Protein AF-A0AAW1LEZ3-F1 (afdb_monomer_lite)

pLDDT: mean 71.26, std 14.19, range [34.12, 90.44]

Radius of gyration: 23.8 Å; chains: 1; bounding box: 60×43×69 Å

Foldseek 3Di:
DDDDDDDDDDDDDDDPPPVVCVVVVVVVVVVVVVQCPDVVSVVVVVVVCVVCVVVLVVLLVVLLVVLLVVLLVCVVVPDDCLVVCVVVVHDVVLSVQLPPPVRNSVSSSVVVSVVCVVVSVVVSVVVSVVVVVVVVVVVVVVVD

Structure (mmCIF, N/CA/C/O backbone):
data_AF-A0AAW1LEZ3-F1
#
_entry.id   AF-A0AAW1LEZ3-F1
#
loop_
_atom_site.group_PDB
_atom_site.id
_atom_site.type_symbol
_atom_site.label_atom_id
_atom_site.label_alt_id
_atom_site.label_comp_id
_atom_site.label_asym_id
_atom_site.label_entity_id
_atom_site.label_seq_id
_atom_site.pdbx_PDB_ins_code
_atom_site.Cartn_x
_atom_site.Cartn_y
_atom_site.Cartn_z
_atom_site.occupancy
_atom_site.B_iso_or_equiv
_atom_site.auth_seq_id
_atom_site.auth_comp_id
_atom_site.auth_asym_id
_atom_site.auth_atom_id
_atom_site.pdbx_PDB_model_num
ATOM 1 N N . MET A 1 1 ? -32.261 -10.578 -46.066 1.00 34.62 1 MET A N 1
ATOM 2 C CA . MET A 1 1 ? -33.396 -10.425 -45.133 1.00 34.62 1 MET A CA 1
ATOM 3 C C . MET A 1 1 ? -32.854 -10.283 -43.720 1.00 34.62 1 MET A C 1
ATOM 5 O O . MET A 1 1 ? -32.012 -11.074 -43.320 1.00 34.62 1 MET A O 1
ATOM 9 N N . VAL A 1 2 ? -33.283 -9.219 -43.042 1.00 44.25 2 VAL A N 1
ATOM 10 C CA . VAL A 1 2 ? -33.123 -8.931 -41.603 1.00 44.25 2 VAL A CA 1
ATOM 11 C C . VAL A 1 2 ? -33.925 -9.948 -40.789 1.00 44.25 2 VAL A C 1
ATOM 13 O O . VAL A 1 2 ? -34.926 -10.396 -41.318 1.00 44.25 2 VAL A O 1
ATOM 16 N N . PHE A 1 3 ? -33.519 -10.277 -39.556 1.00 36.53 3 PHE A N 1
ATOM 17 C CA . PHE A 1 3 ? -34.371 -10.547 -38.369 1.00 36.53 3 PHE A CA 1
ATOM 18 C C . PHE A 1 3 ? -33.448 -11.064 -37.237 1.00 36.53 3 PHE A C 1
ATOM 20 O O . PHE A 1 3 ? -32.603 -11.905 -37.509 1.00 36.53 3 PHE A O 1
ATOM 27 N N . GLN A 1 4 ? -33.493 -10.728 -35.945 1.00 34.12 4 GLN A N 1
ATOM 28 C CA . GLN A 1 4 ? -34.012 -9.661 -35.075 1.00 34.12 4 GLN A CA 1
ATOM 29 C C . GLN A 1 4 ? -33.517 -10.058 -33.653 1.00 34.12 4 GLN A C 1
ATOM 31 O O . GLN A 1 4 ? -33.319 -11.243 -33.386 1.00 34.12 4 GLN A O 1
ATOM 36 N N . ARG A 1 5 ? -33.253 -9.114 -32.737 1.00 48.62 5 ARG A N 1
ATOM 37 C CA . ARG A 1 5 ? -32.758 -9.397 -31.366 1.00 48.62 5 ARG A CA 1
ATOM 38 C C . ARG A 1 5 ? -33.838 -9.980 -30.423 1.00 48.62 5 ARG A C 1
ATOM 40 O O . ARG A 1 5 ? -34.931 -9.433 -30.379 1.00 48.62 5 ARG A O 1
ATOM 47 N N . SER A 1 6 ? -33.401 -10.923 -29.562 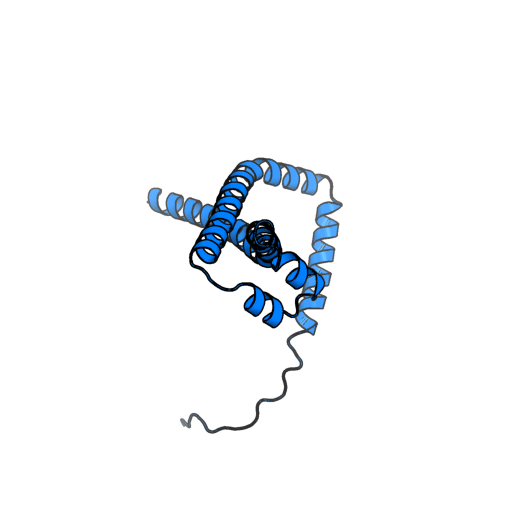1.00 54.28 6 SER A N 1
ATOM 48 C CA . SER A 1 6 ? -33.930 -11.407 -28.247 1.00 54.28 6 SER A CA 1
ATOM 49 C C . SER A 1 6 ? -35.296 -12.127 -28.221 1.00 54.28 6 SER A C 1
ATOM 51 O O . SER A 1 6 ? -36.196 -11.675 -28.923 1.00 54.28 6 SER A O 1
ATOM 53 N N . PRO A 1 7 ? -35.475 -13.233 -27.445 1.00 49.16 7 PRO A N 1
ATOM 54 C CA . PRO A 1 7 ? -35.519 -13.216 -25.961 1.00 49.16 7 PRO A CA 1
ATOM 55 C C . PRO A 1 7 ? -34.814 -14.413 -25.237 1.00 49.16 7 PRO A C 1
ATOM 57 O O . PRO A 1 7 ? -34.500 -15.415 -25.863 1.00 49.16 7 PRO A O 1
ATOM 60 N N . TYR A 1 8 ? -34.536 -14.271 -23.924 1.00 39.75 8 TYR A N 1
ATOM 61 C CA . TYR A 1 8 ? -33.977 -15.230 -22.916 1.00 39.75 8 TYR A CA 1
ATOM 62 C C . TYR A 1 8 ? -34.569 -16.670 -22.977 1.00 39.75 8 TYR A C 1
ATOM 64 O O . TYR A 1 8 ? -35.584 -16.806 -23.653 1.00 39.75 8 TYR A O 1
ATOM 72 N N . PRO A 1 9 ? -34.125 -17.732 -22.241 1.00 45.97 9 PRO A N 1
ATOM 73 C CA . PRO A 1 9 ? -33.101 -17.894 -21.187 1.00 45.97 9 PRO A CA 1
ATOM 74 C C . PRO A 1 9 ? -32.154 -19.116 -21.397 1.00 45.97 9 PRO A C 1
ATOM 76 O O . PRO A 1 9 ? -32.522 -20.112 -22.009 1.00 45.97 9 PRO A O 1
ATOM 79 N N . GLY A 1 10 ? -30.940 -19.095 -20.831 1.00 41.00 10 GLY A N 1
ATOM 80 C CA . GLY A 1 10 ? -30.069 -20.286 -20.803 1.00 41.00 10 GLY A CA 1
ATOM 81 C C . GLY A 1 10 ? -28.608 -19.987 -21.109 1.00 41.00 10 GLY A C 1
ATOM 82 O O . GLY A 1 10 ? -28.120 -20.281 -22.195 1.00 41.00 10 GLY A O 1
ATOM 83 N N . PHE A 1 11 ? -27.899 -19.410 -20.137 1.00 48.12 11 PHE A N 1
ATOM 84 C CA . PHE A 1 11 ? -26.442 -19.340 -20.191 1.00 48.12 11 PHE A CA 1
ATOM 85 C C . PHE A 1 11 ? -25.866 -20.767 -20.125 1.00 48.12 11 PHE A C 1
ATOM 87 O O . PHE A 1 11 ? -26.099 -21.454 -19.127 1.00 48.12 11 PHE A O 1
ATOM 94 N N . PRO A 1 12 ? -25.102 -21.232 -21.129 1.00 46.62 12 PRO A N 1
ATOM 95 C CA . PRO A 1 12 ? -24.259 -22.404 -20.951 1.00 46.62 12 PRO A CA 1
ATOM 96 C C . PRO A 1 12 ? -23.203 -22.100 -19.878 1.00 46.62 12 PRO A C 1
ATOM 98 O O . PRO A 1 12 ? -22.538 -21.063 -19.909 1.00 46.62 12 PRO A O 1
ATOM 101 N N . GLN A 1 13 ? -23.102 -23.004 -18.903 1.00 43.81 13 GLN A N 1
ATOM 102 C CA . GLN A 1 13 ? -22.247 -22.901 -17.721 1.00 43.81 13 GLN A CA 1
ATOM 103 C C . GLN A 1 13 ? -20.780 -22.639 -18.098 1.00 43.81 13 GLN A C 1
ATOM 105 O O . GLN A 1 13 ? -20.211 -23.267 -18.994 1.00 43.81 13 GLN A O 1
ATOM 110 N N . ILE A 1 14 ? -20.163 -21.695 -17.393 1.00 46.97 14 ILE A N 1
ATOM 111 C CA . ILE A 1 14 ? -18.805 -21.201 -17.625 1.00 46.97 14 ILE A CA 1
ATOM 112 C C . ILE A 1 14 ? -17.791 -22.290 -17.240 1.00 46.97 14 ILE A C 1
ATOM 114 O O . ILE A 1 14 ? -17.480 -22.441 -16.068 1.00 46.97 14 ILE A O 1
ATOM 118 N N . ASN A 1 15 ? -17.223 -23.000 -18.219 1.00 46.72 15 ASN A N 1
ATOM 119 C CA . ASN A 1 15 ? -16.147 -23.985 -18.000 1.00 46.72 15 ASN A CA 1
ATOM 120 C C . ASN A 1 15 ? -14.917 -23.756 -18.904 1.00 46.72 15 ASN A C 1
ATOM 122 O O . ASN A 1 15 ? -14.275 -24.706 -19.338 1.00 46.72 15 ASN A O 1
ATOM 126 N N . VAL A 1 16 ? -14.577 -22.498 -19.229 1.00 50.91 16 VAL A N 1
ATOM 127 C CA . VAL A 1 16 ? -13.445 -22.196 -20.146 1.00 50.91 16 VAL A CA 1
ATOM 128 C C . VAL A 1 16 ? -12.496 -21.085 -19.644 1.00 50.91 16 VAL A C 1
ATOM 130 O O . VAL A 1 16 ? -11.480 -20.802 -20.273 1.00 50.91 16 VAL A O 1
ATOM 133 N N . ALA A 1 17 ? -12.734 -20.470 -18.479 1.00 46.47 17 ALA A N 1
ATOM 134 C CA . ALA A 1 17 ? -11.932 -19.315 -18.042 1.00 46.47 17 ALA A CA 1
ATOM 135 C C . ALA A 1 17 ? -10.752 -19.625 -17.093 1.00 46.47 17 ALA A C 1
ATOM 137 O O . ALA A 1 17 ? -9.848 -18.799 -16.990 1.00 46.47 17 ALA A O 1
ATOM 138 N N . VAL A 1 18 ? -10.702 -20.794 -16.439 1.00 48.00 18 VAL A N 1
ATOM 139 C CA . VAL A 1 18 ? -9.657 -21.099 -15.431 1.00 48.00 18 VAL A CA 1
ATOM 140 C C . VAL A 1 18 ? -8.417 -21.775 -16.042 1.00 48.00 18 VAL A C 1
ATOM 142 O O . VAL A 1 18 ? -7.293 -21.471 -15.674 1.00 48.00 18 VAL A O 1
ATOM 145 N N . GLN A 1 19 ? -8.559 -22.603 -17.080 1.00 42.75 19 GLN A N 1
ATOM 146 C CA . GLN A 1 19 ? -7.428 -23.373 -17.634 1.00 42.75 19 GLN A CA 1
ATOM 147 C C . GLN A 1 19 ? -6.465 -22.539 -18.513 1.00 42.75 19 GLN A C 1
ATOM 149 O O . GLN A 1 19 ? -5.303 -22.906 -18.734 1.00 42.75 19 GLN A O 1
ATOM 154 N N . LYS A 1 20 ? -6.927 -21.378 -19.005 1.00 47.28 20 LYS A N 1
ATOM 155 C CA . LYS A 1 20 ? -6.124 -20.453 -19.821 1.00 47.28 20 LYS A CA 1
ATOM 156 C C . LYS A 1 20 ? -5.158 -19.620 -18.972 1.00 47.28 20 LYS A C 1
ATOM 158 O O . LYS A 1 20 ? -4.130 -19.204 -19.499 1.00 47.28 20 LYS A O 1
ATOM 163 N N . SER A 1 21 ? -5.422 -19.411 -17.675 1.00 48.47 21 SER A N 1
ATOM 164 C CA . SER A 1 21 ? -4.439 -18.766 -16.797 1.00 48.47 21 SER A CA 1
ATOM 165 C C . SER A 1 21 ? -3.233 -19.666 -16.589 1.00 48.47 21 SER A C 1
ATOM 167 O O . SER A 1 21 ? -2.114 -19.195 -16.727 1.00 48.47 21 SER A O 1
ATOM 169 N N . ASP A 1 22 ? -3.423 -20.960 -16.355 1.00 58.56 22 ASP A N 1
ATOM 170 C CA . ASP A 1 22 ? -2.350 -21.820 -15.841 1.00 58.56 22 ASP A CA 1
ATOM 171 C C . ASP A 1 22 ? -1.314 -22.188 -16.910 1.00 58.56 22 ASP A C 1
ATOM 173 O O . ASP A 1 22 ? -0.113 -22.242 -16.640 1.00 58.56 22 ASP A O 1
ATOM 177 N N . THR A 1 23 ? -1.747 -22.355 -18.162 1.00 61.06 23 THR A N 1
ATOM 178 C CA . THR A 1 23 ? -0.866 -22.634 -19.312 1.00 61.06 23 THR A CA 1
ATOM 179 C C . THR A 1 23 ? -0.120 -21.388 -19.795 1.00 61.06 23 THR A C 1
ATOM 181 O O . THR A 1 23 ? 1.080 -21.459 -20.093 1.00 61.06 23 THR A O 1
ATOM 184 N N . VAL A 1 24 ? -0.786 -20.227 -19.794 1.00 62.53 24 VAL A N 1
ATOM 185 C CA . VAL A 1 24 ? -0.176 -18.914 -20.074 1.00 62.53 24 VAL A CA 1
ATOM 186 C C . VAL A 1 24 ? 0.788 -18.518 -18.955 1.00 62.53 24 VAL A C 1
ATOM 188 O O . VAL A 1 24 ? 1.876 -18.014 -19.224 1.00 62.53 24 VAL A O 1
ATOM 191 N N . GLN A 1 25 ? 0.449 -18.807 -17.698 1.00 63.16 25 GLN A N 1
ATOM 192 C CA . GLN A 1 25 ? 1.350 -18.657 -16.560 1.00 63.16 25 GLN A CA 1
ATOM 193 C C . GLN A 1 25 ? 2.563 -19.571 -16.749 1.00 63.16 25 GLN A C 1
ATOM 195 O O . GLN A 1 25 ? 3.685 -19.084 -16.732 1.00 63.16 25 GLN A O 1
ATOM 200 N N . LYS A 1 26 ? 2.391 -20.874 -17.001 1.00 67.69 26 LYS A N 1
ATOM 201 C CA . LYS A 1 26 ? 3.507 -21.835 -17.111 1.00 67.69 26 LYS A CA 1
ATOM 202 C C . LYS A 1 26 ? 4.493 -21.484 -18.231 1.00 67.69 26 LYS A C 1
ATOM 204 O O . LYS A 1 26 ? 5.701 -21.563 -18.017 1.00 67.69 26 LYS A O 1
ATOM 209 N N . THR A 1 27 ? 4.002 -21.046 -19.389 1.00 71.56 27 THR A N 1
ATOM 210 C CA . THR A 1 27 ? 4.845 -20.559 -20.498 1.00 71.56 27 THR A CA 1
ATOM 211 C C . THR A 1 27 ? 5.532 -19.231 -20.164 1.00 71.56 27 THR A C 1
ATOM 213 O O . THR A 1 27 ? 6.732 -19.093 -20.408 1.00 71.56 27 THR A O 1
ATOM 216 N N . LYS A 1 28 ? 4.836 -18.299 -19.497 1.00 76.44 28 LYS A N 1
ATOM 217 C CA . LYS A 1 28 ? 5.413 -17.048 -18.973 1.00 76.44 28 LYS A CA 1
ATOM 218 C C . LYS A 1 28 ? 6.514 -17.308 -17.936 1.00 76.44 28 LYS A C 1
ATOM 220 O O . LYS A 1 28 ? 7.590 -16.725 -18.035 1.00 76.44 28 LYS A O 1
ATOM 225 N N . TRP A 1 29 ? 6.295 -18.219 -16.987 1.00 52.28 29 TRP A N 1
ATOM 226 C CA . TRP A 1 29 ? 7.273 -18.607 -15.965 1.00 52.28 29 TRP A CA 1
ATOM 227 C C . TRP A 1 29 ? 8.502 -19.295 -16.572 1.00 52.28 29 TRP A C 1
ATOM 229 O O . TRP A 1 29 ? 9.612 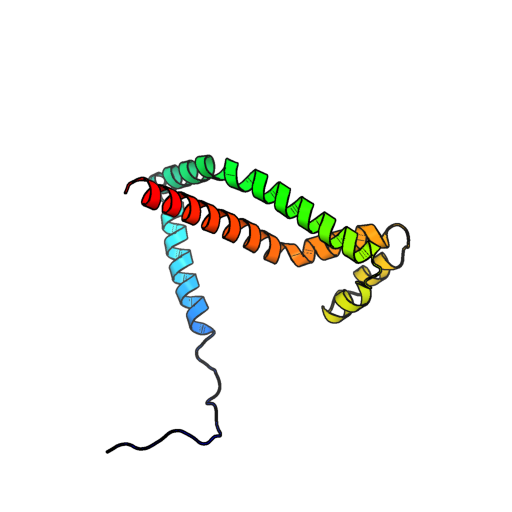-19.083 -16.089 1.00 52.28 29 TRP A O 1
ATOM 239 N N . LYS A 1 30 ? 8.335 -20.071 -17.651 1.00 73.62 30 LYS A N 1
ATOM 240 C CA . LYS A 1 30 ? 9.445 -20.715 -18.373 1.00 73.62 30 LYS A CA 1
ATOM 241 C C . LYS A 1 30 ? 10.331 -19.684 -19.087 1.00 73.62 30 LYS A C 1
ATOM 243 O O . LYS A 1 30 ? 11.542 -19.693 -18.888 1.00 73.62 30 LYS A O 1
ATOM 248 N N . GLY A 1 31 ? 9.721 -18.730 -19.797 1.00 66.50 31 GLY A N 1
ATOM 249 C CA . GLY A 1 31 ? 10.444 -17.626 -20.439 1.00 66.50 31 GLY A CA 1
ATOM 250 C C . GLY A 1 31 ? 11.158 -16.711 -19.438 1.00 66.50 31 GLY A C 1
ATOM 251 O O . GLY A 1 31 ? 12.299 -16.316 -19.664 1.00 66.50 31 GLY A O 1
ATOM 252 N N . ILE A 1 32 ? 10.545 -16.434 -18.280 1.00 66.31 32 ILE A N 1
ATOM 253 C CA . ILE A 1 32 ? 11.196 -15.666 -17.207 1.00 66.31 32 ILE A CA 1
ATOM 254 C C . ILE A 1 32 ? 12.430 -16.415 -16.678 1.00 66.31 32 ILE A C 1
ATOM 256 O O . ILE A 1 32 ? 13.497 -15.811 -16.574 1.00 66.31 32 ILE A O 1
ATOM 260 N N . LYS A 1 33 ? 12.336 -17.726 -16.416 1.00 69.94 33 LYS A N 1
ATOM 261 C CA . LYS A 1 33 ? 13.479 -18.534 -15.948 1.00 69.94 33 LYS A CA 1
ATOM 262 C C . LYS A 1 33 ? 14.653 -18.517 -16.934 1.00 69.94 33 LYS A C 1
ATOM 264 O O . LYS A 1 33 ? 15.790 -18.328 -16.516 1.00 69.94 33 LYS A O 1
ATOM 269 N N . GLU A 1 34 ? 14.393 -18.616 -18.235 1.00 70.81 34 GLU A N 1
ATOM 270 C CA . GLU A 1 34 ? 15.438 -18.526 -19.268 1.00 70.81 34 GLU A CA 1
ATOM 271 C C . GLU A 1 34 ? 16.086 -17.134 -19.347 1.00 70.81 34 GLU A C 1
ATOM 273 O O . GLU A 1 34 ? 17.293 -17.014 -19.560 1.00 70.81 34 GLU A O 1
ATOM 278 N N . THR A 1 35 ? 15.318 -16.062 -19.126 1.00 61.91 35 THR A N 1
ATOM 279 C CA . THR A 1 35 ? 15.874 -14.697 -19.082 1.00 61.91 35 THR A CA 1
ATOM 280 C C . THR A 1 35 ? 16.704 -14.413 -17.831 1.00 61.91 35 THR A C 1
ATOM 282 O O . THR A 1 35 ? 17.650 -13.631 -17.913 1.00 61.91 35 THR A O 1
ATOM 285 N N . VAL A 1 36 ? 16.385 -15.054 -16.701 1.00 63.44 36 VAL A N 1
ATOM 286 C CA . VAL A 1 36 ? 17.138 -14.947 -15.438 1.00 63.44 36 VAL A CA 1
ATOM 287 C C . VAL A 1 36 ? 18.442 -15.744 -15.508 1.00 63.44 36 VAL A C 1
ATOM 289 O O . VAL A 1 36 ? 19.473 -15.274 -15.035 1.00 63.44 36 VAL A O 1
ATOM 292 N N . ASN A 1 37 ? 18.424 -16.907 -16.161 1.00 67.31 37 ASN A N 1
ATOM 293 C CA . ASN A 1 37 ? 19.593 -17.782 -16.271 1.00 67.31 37 ASN A CA 1
ATOM 294 C C . ASN A 1 37 ? 20.639 -17.285 -17.284 1.00 67.31 37 ASN A C 1
ATOM 296 O O . ASN A 1 37 ? 21.768 -17.768 -17.278 1.00 67.31 37 ASN A O 1
ATOM 300 N N . ASN A 1 38 ? 20.298 -16.319 -18.144 1.00 70.44 38 ASN A N 1
ATOM 301 C CA . ASN A 1 38 ? 21.255 -15.711 -19.065 1.00 70.44 38 ASN A CA 1
ATOM 302 C C . ASN A 1 38 ? 21.958 -14.499 -18.405 1.00 70.44 38 ASN A C 1
ATOM 304 O O . ASN A 1 38 ? 21.326 -13.446 -18.234 1.00 70.44 38 ASN A O 1
ATOM 308 N N . PRO A 1 39 ? 23.269 -14.580 -18.098 1.00 61.12 39 PRO A N 1
ATOM 309 C CA . PRO A 1 39 ? 23.991 -13.517 -17.396 1.00 61.12 39 PRO A CA 1
ATOM 310 C C . PRO A 1 39 ? 24.028 -12.194 -18.180 1.00 61.12 39 PRO A C 1
ATOM 312 O O . PRO A 1 39 ? 23.992 -11.119 -17.575 1.00 61.12 39 PRO A O 1
ATOM 315 N N . ALA A 1 40 ? 24.002 -12.242 -19.518 1.00 69.88 40 ALA A N 1
ATOM 316 C CA . ALA A 1 40 ? 23.984 -11.046 -20.359 1.00 69.88 40 ALA A CA 1
ATOM 317 C C . ALA A 1 40 ? 22.661 -10.271 -20.226 1.00 69.88 40 ALA A C 1
ATOM 319 O O . ALA A 1 40 ? 22.669 -9.051 -20.056 1.00 69.88 40 ALA A O 1
ATOM 320 N N . LYS A 1 41 ? 21.515 -10.967 -20.214 1.00 61.31 41 LYS A N 1
ATOM 321 C CA . LYS A 1 41 ? 20.188 -10.342 -20.044 1.00 61.31 41 LYS A CA 1
ATOM 322 C C . LYS A 1 41 ? 19.942 -9.897 -18.600 1.00 61.31 41 LYS A C 1
ATOM 324 O O . LYS A 1 41 ? 19.356 -8.835 -18.379 1.00 61.31 41 LYS A O 1
ATOM 329 N N . MET A 1 42 ? 20.464 -10.639 -17.623 1.00 59.94 42 MET A N 1
ATOM 330 C CA . MET A 1 42 ? 20.398 -10.267 -16.209 1.00 59.94 42 MET A CA 1
ATOM 331 C C . MET A 1 42 ? 21.205 -8.993 -15.902 1.00 59.94 42 MET A C 1
ATOM 333 O O . MET A 1 42 ? 20.777 -8.179 -15.083 1.00 59.94 42 MET A O 1
ATOM 337 N N . SER A 1 43 ? 22.319 -8.755 -16.603 1.00 62.09 43 SER A N 1
ATOM 338 C CA . SER A 1 43 ? 23.079 -7.502 -16.480 1.00 62.09 43 SER A CA 1
ATOM 339 C C . SER A 1 43 ? 22.265 -6.271 -16.920 1.00 62.09 43 SER A C 1
ATOM 341 O O . SER A 1 43 ? 22.281 -5.239 -16.246 1.00 62.09 43 SER A O 1
ATOM 343 N N . SER A 1 44 ? 21.471 -6.397 -17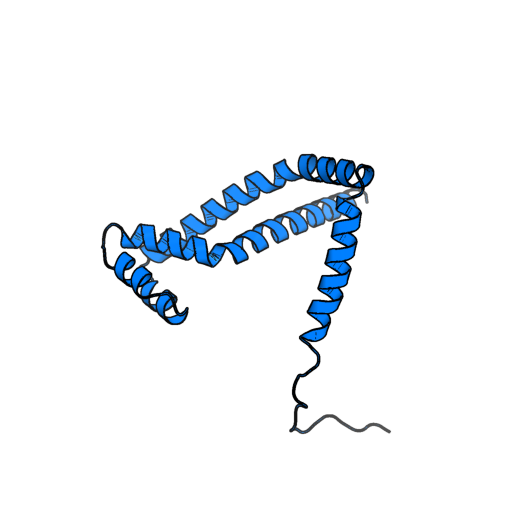.988 1.00 65.25 44 SER A N 1
ATOM 344 C CA . SER A 1 44 ? 20.569 -5.345 -18.473 1.00 65.25 44 SER A CA 1
ATOM 345 C C . SER A 1 44 ? 19.370 -5.135 -17.546 1.00 65.25 44 SER A C 1
ATOM 347 O O . SER A 1 44 ? 19.006 -3.994 -17.271 1.00 65.25 44 SER A O 1
ATOM 349 N N . ALA A 1 45 ? 18.798 -6.206 -16.987 1.00 66.00 45 ALA A N 1
ATOM 350 C CA . ALA A 1 45 ? 17.734 -6.104 -15.987 1.00 66.00 45 ALA A CA 1
ATOM 351 C C . ALA A 1 45 ? 18.208 -5.377 -14.716 1.00 66.00 45 ALA A C 1
ATOM 353 O O . ALA A 1 45 ? 17.516 -4.490 -14.219 1.00 66.00 45 ALA A O 1
ATOM 354 N N . LYS A 1 46 ? 19.424 -5.674 -14.234 1.00 67.31 46 LYS A N 1
ATOM 355 C CA . LYS A 1 46 ? 20.040 -4.958 -13.104 1.00 67.31 46 LYS A CA 1
ATOM 356 C C . LYS A 1 46 ? 20.226 -3.465 -13.393 1.00 67.31 46 LYS A C 1
ATOM 358 O O . LYS A 1 46 ? 19.949 -2.647 -12.518 1.00 67.31 46 LYS A O 1
ATOM 363 N N . LYS A 1 47 ? 20.632 -3.093 -14.615 1.00 66.25 47 LYS A N 1
ATOM 364 C CA . LYS A 1 47 ? 20.728 -1.682 -15.041 1.00 66.25 47 LYS A CA 1
ATOM 365 C C . LYS A 1 47 ? 19.363 -0.985 -15.023 1.00 66.25 47 LYS A C 1
ATOM 367 O O . LYS A 1 47 ? 19.257 0.124 -14.512 1.00 66.25 47 LYS A O 1
ATOM 372 N N . ILE A 1 48 ? 18.313 -1.645 -15.513 1.00 63.78 48 ILE A N 1
ATOM 373 C CA . ILE A 1 48 ? 16.941 -1.111 -15.499 1.00 63.78 48 ILE A CA 1
ATOM 374 C C . ILE A 1 48 ? 16.453 -0.930 -14.054 1.00 63.78 48 ILE A C 1
ATOM 376 O O . ILE A 1 48 ? 15.980 0.146 -13.704 1.00 63.78 48 ILE A O 1
ATOM 380 N N . ILE A 1 49 ? 16.631 -1.926 -13.183 1.00 65.75 49 ILE A N 1
ATOM 381 C CA . ILE A 1 49 ? 16.238 -1.817 -11.768 1.00 65.75 49 ILE A CA 1
ATOM 382 C C . ILE A 1 49 ? 16.965 -0.649 -11.094 1.00 65.75 49 ILE A C 1
ATOM 384 O O . ILE A 1 49 ? 16.323 0.133 -10.404 1.00 65.75 49 ILE A O 1
ATOM 388 N N . LYS A 1 50 ? 18.272 -0.480 -11.332 1.00 69.81 50 LYS A N 1
ATOM 389 C CA . LYS A 1 50 ? 19.053 0.625 -10.757 1.00 69.81 50 LYS A CA 1
ATOM 390 C C . LYS A 1 50 ? 18.590 2.002 -11.248 1.00 69.81 50 LYS A C 1
ATOM 392 O O . LYS A 1 50 ? 18.567 2.942 -10.464 1.00 69.81 50 LYS A O 1
ATOM 397 N N . ASN A 1 51 ? 18.199 2.118 -12.515 1.00 72.06 51 ASN A N 1
ATOM 398 C CA . ASN A 1 51 ? 17.765 3.393 -13.089 1.00 72.06 51 ASN A CA 1
ATOM 399 C C . ASN A 1 51 ? 16.332 3.775 -12.684 1.00 72.06 51 ASN A C 1
ATOM 401 O O . ASN A 1 51 ? 16.020 4.958 -12.592 1.00 72.06 51 ASN A O 1
ATOM 405 N N . TYR A 1 52 ? 15.459 2.795 -12.430 1.00 67.06 52 TYR A N 1
ATOM 406 C CA . TYR A 1 52 ? 14.053 3.038 -12.086 1.00 67.06 52 TYR A CA 1
ATOM 407 C C . TYR A 1 52 ? 13.743 2.902 -10.585 1.00 67.06 52 TYR A C 1
ATOM 409 O O . TYR A 1 52 ? 12.690 3.369 -10.145 1.00 67.06 52 TYR A O 1
ATOM 417 N N . SER A 1 53 ? 14.644 2.331 -9.774 1.00 73.94 53 SER A N 1
ATOM 418 C CA . SER A 1 53 ? 14.457 2.192 -8.319 1.00 73.94 53 SER A CA 1
ATOM 419 C C . SER A 1 53 ? 14.276 3.539 -7.621 1.00 73.94 53 SER A C 1
ATOM 421 O O . SER A 1 53 ? 13.454 3.644 -6.712 1.00 73.94 53 SER A O 1
ATOM 423 N N . TYR A 1 54 ? 14.966 4.581 -8.095 1.00 78.94 54 TYR A N 1
ATOM 424 C CA . TYR A 1 54 ? 14.846 5.938 -7.561 1.00 78.94 54 TYR A CA 1
ATOM 425 C C . TYR A 1 54 ? 13.437 6.526 -7.722 1.00 78.94 54 TYR A C 1
ATOM 427 O O . TYR A 1 54 ? 13.025 7.339 -6.908 1.00 78.94 54 TYR A O 1
ATOM 435 N N . VAL A 1 55 ? 12.663 6.095 -8.724 1.00 78.56 55 VAL A N 1
ATOM 436 C CA . VAL A 1 55 ? 11.268 6.537 -8.913 1.00 78.56 55 VAL A CA 1
ATOM 437 C C . VAL A 1 55 ? 10.306 5.723 -8.044 1.00 78.56 55 VAL A C 1
ATOM 439 O O . VAL A 1 55 ? 9.290 6.233 -7.578 1.00 78.56 55 VAL A O 1
ATOM 442 N N . PHE A 1 56 ? 10.628 4.455 -7.793 1.00 78.50 56 PHE A N 1
ATOM 443 C CA . PHE A 1 56 ? 9.758 3.536 -7.064 1.00 78.50 56 PHE A CA 1
ATOM 444 C C . PHE A 1 56 ? 9.741 3.793 -5.551 1.00 78.50 56 PHE A C 1
ATOM 446 O O . PHE A 1 56 ? 8.672 3.809 -4.945 1.00 78.50 56 PHE A O 1
ATOM 453 N N . ILE A 1 57 ? 10.909 4.032 -4.946 1.00 84.56 57 ILE A N 1
ATOM 454 C CA . ILE A 1 57 ? 11.066 4.285 -3.503 1.00 84.56 57 ILE A CA 1
ATOM 455 C C . ILE A 1 57 ? 10.232 5.487 -3.004 1.00 84.56 57 ILE A C 1
ATOM 457 O O . ILE A 1 57 ? 9.470 5.303 -2.051 1.00 84.56 57 ILE A O 1
ATOM 461 N N . PRO A 1 58 ? 10.297 6.689 -3.617 1.00 86.50 58 PRO A N 1
ATOM 462 C CA . PRO A 1 58 ? 9.527 7.842 -3.148 1.00 86.50 58 PRO A CA 1
ATOM 463 C C . PRO A 1 58 ? 8.021 7.648 -3.341 1.00 86.50 58 PRO A C 1
ATOM 465 O O . PRO A 1 58 ? 7.241 8.035 -2.474 1.00 86.50 58 PRO A O 1
ATOM 468 N N . ILE A 1 59 ? 7.605 6.987 -4.427 1.00 85.75 59 ILE A N 1
ATOM 469 C CA . ILE A 1 59 ? 6.203 6.604 -4.637 1.00 85.75 59 ILE A CA 1
ATOM 470 C C . ILE A 1 59 ? 5.732 5.658 -3.534 1.00 85.75 59 ILE A C 1
ATOM 472 O O . ILE A 1 59 ? 4.661 5.868 -2.972 1.00 85.75 59 ILE A O 1
ATOM 476 N N . HIS A 1 60 ? 6.538 4.658 -3.169 1.00 84.56 60 HIS A N 1
ATOM 477 C CA . HIS A 1 60 ? 6.177 3.739 -2.095 1.00 84.56 60 HIS A CA 1
ATOM 478 C C . HIS A 1 60 ? 6.029 4.452 -0.751 1.00 84.56 60 HIS A C 1
ATOM 480 O O . HIS A 1 60 ? 5.055 4.206 -0.039 1.00 84.56 60 HIS A O 1
ATOM 486 N N . LEU A 1 61 ? 6.944 5.364 -0.417 1.00 88.25 61 LEU A N 1
ATOM 487 C CA . LEU A 1 61 ? 6.864 6.179 0.798 1.00 88.25 61 LEU A CA 1
ATOM 488 C C . LEU A 1 61 ? 5.598 7.048 0.811 1.00 88.25 61 LEU A C 1
ATOM 490 O O . LEU A 1 61 ? 4.835 6.995 1.774 1.00 88.25 61 LEU A O 1
ATOM 494 N N . ALA A 1 62 ? 5.312 7.763 -0.278 1.00 89.25 62 ALA A N 1
ATOM 495 C CA . ALA A 1 62 ? 4.126 8.609 -0.382 1.00 89.25 62 ALA A CA 1
ATOM 496 C C . ALA A 1 62 ? 2.823 7.802 -0.267 1.00 89.25 62 ALA A C 1
ATOM 498 O O . ALA A 1 62 ? 1.937 8.155 0.509 1.00 89.25 62 ALA A O 1
ATOM 499 N N . VAL A 1 63 ? 2.720 6.682 -0.987 1.00 89.00 63 VAL A N 1
ATOM 500 C CA . VAL A 1 63 ? 1.526 5.827 -0.974 1.00 89.00 63 VAL A CA 1
ATOM 501 C C . VAL A 1 63 ? 1.329 5.179 0.398 1.00 89.00 63 VAL A C 1
ATOM 503 O O . VAL A 1 63 ? 0.200 5.112 0.884 1.00 89.00 63 VAL A O 1
ATOM 506 N N . THR A 1 64 ? 2.396 4.705 1.050 1.00 86.69 64 THR A N 1
ATOM 507 C CA . THR A 1 64 ? 2.298 4.111 2.398 1.00 86.69 64 THR A CA 1
ATOM 508 C C . THR A 1 64 ? 1.867 5.135 3.444 1.00 86.69 64 THR A C 1
ATOM 510 O O . THR A 1 64 ? 0.961 4.836 4.222 1.00 86.69 64 THR A O 1
ATOM 513 N N . GLY A 1 65 ? 2.436 6.345 3.415 1.00 89.19 65 GLY A N 1
ATOM 514 C CA . GLY A 1 65 ? 2.031 7.447 4.285 1.00 89.19 65 GLY A CA 1
ATOM 515 C C . GLY A 1 65 ? 0.577 7.852 4.055 1.00 89.19 65 GLY A C 1
ATOM 516 O O . GLY A 1 65 ? -0.203 7.898 5.002 1.00 89.19 65 GLY A O 1
ATOM 517 N N . LEU A 1 66 ? 0.174 8.042 2.795 1.00 90.44 66 LEU A N 1
ATOM 518 C CA . LEU A 1 66 ? -1.199 8.404 2.442 1.00 90.44 66 LEU A CA 1
ATOM 519 C C . LEU A 1 66 ? -2.207 7.340 2.888 1.00 90.44 66 LEU A C 1
ATOM 521 O O . LEU A 1 66 ? -3.248 7.677 3.439 1.00 90.44 66 LEU A O 1
ATOM 525 N N . THR A 1 67 ? -1.884 6.059 2.704 1.00 86.44 67 THR A N 1
ATOM 526 C CA . THR A 1 67 ? -2.750 4.947 3.125 1.00 86.44 67 THR A CA 1
ATOM 527 C C . THR A 1 67 ? -2.901 4.904 4.649 1.00 86.44 67 THR A C 1
ATOM 529 O O . THR A 1 67 ? -4.004 4.720 5.155 1.00 86.44 67 THR A O 1
ATOM 532 N N . ALA A 1 68 ? -1.815 5.114 5.400 1.00 85.00 68 ALA A N 1
ATOM 533 C CA . ALA A 1 68 ? -1.866 5.163 6.861 1.00 85.00 68 ALA A CA 1
ATOM 534 C C . ALA A 1 68 ? -2.693 6.357 7.370 1.00 85.00 68 ALA A C 1
ATOM 536 O O . ALA A 1 68 ? -3.501 6.205 8.286 1.00 85.00 68 ALA A O 1
ATOM 537 N N . LEU A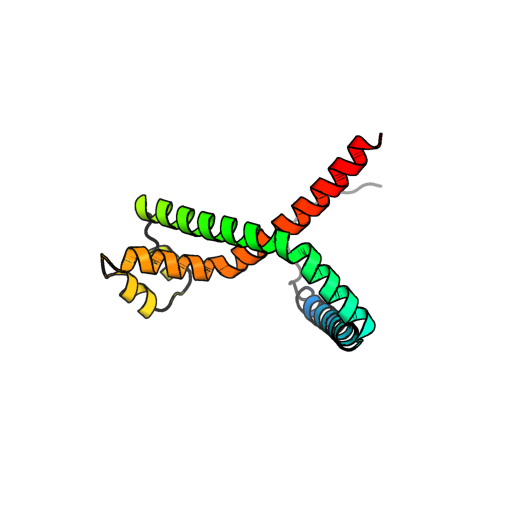 1 69 ? -2.534 7.528 6.745 1.00 88.50 69 LEU A N 1
ATOM 538 C CA . LEU A 1 69 ? -3.314 8.726 7.059 1.00 88.50 69 LEU A CA 1
ATOM 539 C C . LEU A 1 69 ? -4.796 8.541 6.738 1.00 88.50 69 LEU A C 1
ATOM 541 O O . LEU A 1 69 ? -5.637 8.889 7.562 1.00 88.50 69 LEU A O 1
ATOM 545 N N . PHE A 1 70 ? -5.103 7.951 5.582 1.00 89.12 70 PHE A N 1
ATOM 546 C CA . PHE A 1 70 ? -6.459 7.620 5.161 1.00 89.12 70 PHE A CA 1
ATOM 547 C C . PHE A 1 70 ? -7.154 6.798 6.250 1.00 89.12 70 PHE A C 1
ATOM 549 O O . PHE A 1 70 ? -8.136 7.255 6.827 1.00 89.12 70 PHE A O 1
ATOM 556 N N . PHE A 1 71 ? -6.592 5.652 6.641 1.00 85.00 71 PHE A N 1
ATOM 557 C CA . PHE A 1 71 ? -7.190 4.811 7.684 1.00 85.00 71 PHE A CA 1
ATOM 558 C C . PHE A 1 71 ? -7.270 5.488 9.054 1.00 85.00 71 PHE A C 1
ATOM 560 O O . PHE A 1 71 ? -8.277 5.342 9.744 1.00 85.00 71 PHE A O 1
ATOM 567 N N . ASN A 1 72 ? -6.261 6.272 9.440 1.00 86.12 72 ASN A N 1
ATOM 568 C CA . ASN A 1 72 ? -6.311 7.025 10.691 1.00 86.12 72 ASN A CA 1
ATOM 569 C C . ASN A 1 72 ? -7.453 8.058 10.702 1.00 86.12 72 ASN A C 1
ATOM 571 O O . ASN A 1 72 ? -8.108 8.236 11.732 1.00 86.12 72 ASN A O 1
ATOM 575 N N . TYR A 1 73 ? -7.725 8.707 9.567 1.00 88.81 73 TYR A N 1
ATOM 576 C CA . TYR A 1 73 ? -8.854 9.622 9.419 1.00 88.81 73 TYR A CA 1
ATOM 577 C C . TYR A 1 73 ? -10.189 8.883 9.560 1.00 88.81 73 TYR A C 1
ATOM 579 O O . TYR A 1 73 ? -11.012 9.276 10.380 1.00 88.81 73 TYR A O 1
ATOM 587 N N . TYR A 1 74 ? -10.376 7.755 8.868 1.00 85.94 74 TYR A N 1
ATOM 588 C CA . TYR A 1 74 ? -11.616 6.977 8.985 1.00 85.94 74 TYR A CA 1
ATOM 589 C C . TYR A 1 74 ? -11.881 6.437 10.391 1.00 85.94 74 TYR A C 1
ATOM 591 O O . TYR A 1 74 ? -13.022 6.479 10.845 1.00 85.94 74 TYR A O 1
ATOM 599 N N . ILE A 1 75 ? -10.849 5.979 11.106 1.00 82.06 75 ILE A N 1
ATOM 600 C CA . ILE A 1 75 ? -11.014 5.538 12.501 1.00 82.06 75 ILE A CA 1
ATOM 601 C C . ILE A 1 75 ? -11.329 6.725 13.410 1.00 82.06 75 ILE A C 1
ATOM 603 O O . ILE A 1 75 ? -12.108 6.596 14.347 1.00 82.06 75 ILE A O 1
ATOM 607 N N . SER A 1 76 ? -10.749 7.896 13.138 1.00 82.31 76 SER A N 1
ATOM 608 C CA . SER A 1 76 ? -11.059 9.112 13.900 1.00 82.31 76 SER A CA 1
ATOM 609 C C . SER A 1 76 ? -12.493 9.598 13.668 1.00 82.31 76 SER A C 1
ATOM 611 O O . SER A 1 76 ? -13.080 10.161 14.583 1.00 82.31 76 SER A O 1
ATOM 613 N N . ASN A 1 77 ? -13.075 9.312 12.500 1.00 85.56 77 ASN A N 1
ATOM 614 C CA . ASN A 1 77 ? -14.488 9.567 12.200 1.00 85.56 77 ASN A CA 1
ATOM 615 C C . ASN A 1 77 ? -15.444 8.506 12.778 1.00 85.56 77 ASN A C 1
ATOM 617 O O . ASN A 1 77 ? -16.645 8.587 12.541 1.00 85.56 77 ASN A O 1
ATOM 621 N N . GLY A 1 78 ? -14.939 7.511 13.515 1.00 76.94 78 GLY A N 1
ATOM 622 C CA . GLY A 1 78 ? -15.775 6.529 14.206 1.00 76.94 78 GLY A CA 1
ATOM 623 C C . GLY A 1 78 ? -16.351 5.427 13.316 1.00 76.94 78 GLY A C 1
ATOM 624 O O . GLY A 1 78 ? -17.338 4.807 13.701 1.00 76.94 78 GLY A O 1
ATOM 625 N N . ILE A 1 79 ? -15.761 5.156 12.145 1.00 78.31 79 ILE A N 1
ATOM 626 C CA . ILE A 1 79 ? -16.136 3.963 11.372 1.00 78.31 79 ILE A CA 1
ATOM 627 C C . ILE A 1 79 ? -15.727 2.713 12.156 1.00 78.31 79 ILE A C 1
ATOM 629 O O . ILE A 1 79 ? -14.559 2.564 12.520 1.00 78.31 79 ILE A O 1
ATOM 633 N N . ASP A 1 80 ? -16.683 1.811 12.393 1.00 76.06 80 ASP A N 1
ATOM 634 C CA . ASP A 1 80 ? -16.426 0.540 13.066 1.00 76.06 80 ASP A CA 1
ATOM 635 C C . ASP A 1 80 ? -15.790 -0.472 12.102 1.00 76.06 80 ASP A C 1
ATOM 637 O O . ASP A 1 80 ? -16.430 -1.052 11.222 1.00 76.06 80 ASP A O 1
ATOM 641 N N . PHE A 1 81 ? -14.488 -0.679 12.268 1.00 74.12 81 PHE A N 1
ATOM 642 C CA . PHE A 1 81 ? -13.717 -1.642 11.486 1.00 74.12 81 PHE A CA 1
ATOM 643 C C . PHE A 1 81 ? -13.880 -3.082 11.962 1.00 74.12 81 PHE A C 1
ATOM 645 O O . PHE A 1 81 ? -13.490 -4.002 11.242 1.00 74.12 81 PHE A O 1
ATOM 652 N N . THR A 1 82 ? -14.464 -3.289 13.140 1.00 73.62 82 THR A N 1
ATOM 653 C CA . THR A 1 82 ? -14.714 -4.614 13.708 1.00 73.62 82 THR A CA 1
ATOM 654 C C . THR A 1 82 ? -15.710 -5.371 12.837 1.00 73.62 82 THR A C 1
ATOM 656 O O . THR A 1 82 ? -15.401 -6.467 12.376 1.00 73.62 82 THR A O 1
ATOM 659 N N . SER A 1 83 ? -16.826 -4.733 12.470 1.00 75.19 83 SER A N 1
ATOM 660 C CA . SER A 1 83 ? -17.828 -5.317 11.567 1.00 75.19 83 SER A CA 1
ATOM 661 C C . SER A 1 83 ? -17.284 -5.581 10.157 1.00 75.19 83 SER A C 1
ATOM 663 O O . SER A 1 83 ? -17.647 -6.566 9.518 1.00 75.19 83 SER A O 1
ATOM 665 N N . ILE A 1 84 ? -16.377 -4.729 9.663 1.00 75.19 84 ILE A N 1
ATOM 666 C CA . ILE A 1 84 ? -15.725 -4.920 8.354 1.00 75.19 84 ILE A CA 1
ATOM 667 C C . ILE A 1 84 ? -14.797 -6.143 8.388 1.00 75.19 84 ILE A C 1
ATOM 669 O O . ILE A 1 84 ? -14.735 -6.904 7.424 1.00 75.19 84 ILE A O 1
ATOM 673 N N . LEU A 1 85 ? -14.076 -6.347 9.491 1.00 74.62 85 LEU A N 1
ATOM 674 C CA . LEU A 1 85 ? -13.181 -7.490 9.672 1.00 74.62 85 LEU A CA 1
ATOM 675 C C . LEU A 1 85 ? -13.950 -8.802 9.867 1.00 74.62 85 LEU A C 1
ATOM 677 O O . LEU A 1 85 ? -13.549 -9.813 9.292 1.00 74.62 85 LEU A O 1
ATOM 681 N N . GLU A 1 86 ? -15.070 -8.779 10.590 1.00 75.69 86 GLU A N 1
ATOM 682 C CA . GLU A 1 86 ? -15.985 -9.923 10.712 1.00 75.69 86 GLU A CA 1
ATOM 683 C C . GLU A 1 86 ? -16.557 -10.330 9.347 1.00 75.69 86 GLU A C 1
ATOM 685 O O . GLU A 1 86 ? -16.532 -11.508 8.990 1.00 75.69 86 GLU A O 1
ATOM 690 N N . HIS A 1 87 ? -16.963 -9.361 8.519 1.00 74.69 87 HIS A N 1
ATOM 691 C CA . HIS A 1 87 ? -17.441 -9.639 7.160 1.00 74.69 87 HIS A CA 1
ATOM 692 C C . HIS A 1 87 ? -16.354 -10.235 6.247 1.00 74.69 87 HIS A C 1
ATOM 694 O O . HIS A 1 87 ? -16.656 -10.951 5.295 1.00 74.69 87 HIS A O 1
ATOM 700 N N . MET A 1 88 ? -15.077 -9.978 6.547 1.00 72.75 88 MET A N 1
ATOM 701 C CA . MET A 1 88 ? -13.930 -10.554 5.840 1.00 72.75 88 MET A CA 1
ATOM 702 C C . MET A 1 88 ? -13.436 -11.885 6.435 1.00 72.75 88 MET A C 1
ATOM 704 O O . MET A 1 88 ? -12.350 -12.333 6.062 1.00 72.75 88 MET A O 1
ATOM 708 N N . HIS A 1 89 ? -14.201 -12.536 7.327 1.00 68.62 89 HIS A N 1
ATOM 709 C CA . HIS A 1 89 ? -13.810 -13.797 7.981 1.00 68.62 89 HIS A CA 1
ATOM 710 C C . HIS A 1 89 ? -12.470 -13.686 8.747 1.00 68.62 89 HIS A C 1
ATOM 712 O O . HIS A 1 89 ? -11.665 -14.621 8.787 1.00 68.62 89 HIS A O 1
ATOM 718 N N . ALA A 1 90 ? -12.185 -12.526 9.347 1.00 66.31 90 ALA A N 1
ATOM 719 C CA . ALA A 1 90 ? -11.008 -12.371 10.194 1.00 66.31 90 ALA A CA 1
ATOM 720 C C . ALA A 1 90 ? -11.151 -13.208 11.480 1.00 66.31 90 ALA A C 1
ATOM 722 O O . ALA A 1 90 ? -12.204 -13.228 12.104 1.00 66.31 90 ALA A O 1
ATOM 723 N N . SER A 1 91 ? -10.074 -13.888 11.883 1.00 63.78 91 SER A N 1
ATOM 724 C CA . SER A 1 91 ? -10.025 -14.701 13.108 1.00 63.78 91 SER A CA 1
ATOM 725 C C . SER A 1 91 ? -10.370 -13.884 14.363 1.00 63.78 91 SER A C 1
ATOM 727 O O . SER A 1 91 ? -9.853 -12.779 14.538 1.00 63.78 91 SER A O 1
ATOM 729 N N . ASP A 1 92 ? -11.142 -14.471 15.285 1.00 65.75 92 ASP A N 1
ATOM 730 C CA . ASP A 1 92 ? -11.564 -13.865 16.562 1.00 65.75 92 ASP A CA 1
ATOM 731 C C . ASP A 1 92 ? -10.410 -13.295 17.402 1.00 65.75 92 ASP A C 1
ATOM 733 O O . ASP A 1 92 ? -10.579 -12.310 18.121 1.00 65.75 92 ASP A O 1
ATOM 737 N N . SER A 1 93 ? -9.199 -13.846 17.268 1.00 65.69 93 SER A N 1
ATOM 738 C CA . SER A 1 93 ? -7.990 -13.335 17.932 1.00 65.69 93 SER A CA 1
ATOM 739 C C . SER A 1 93 ? -7.663 -11.883 17.535 1.00 65.69 93 SER A C 1
ATOM 741 O O . SER A 1 93 ? -7.186 -11.078 18.345 1.00 65.69 93 SER A O 1
ATOM 743 N N . ILE A 1 94 ? -7.971 -11.518 16.289 1.00 66.69 94 ILE A N 1
ATOM 744 C CA . ILE A 1 94 ? -7.775 -10.178 15.730 1.00 66.69 94 ILE A CA 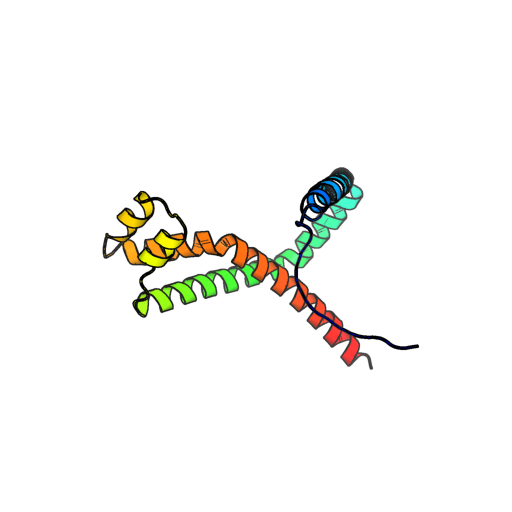1
ATOM 745 C C . ILE A 1 94 ? -8.819 -9.217 16.310 1.00 66.69 94 ILE A C 1
ATOM 747 O O . ILE A 1 94 ? -8.478 -8.110 16.726 1.00 66.69 94 ILE A O 1
ATOM 751 N N . VAL A 1 95 ? -10.071 -9.667 16.408 1.00 68.19 95 VAL A N 1
ATOM 752 C CA . VAL A 1 95 ? -11.199 -8.911 16.976 1.00 68.19 95 VAL A CA 1
ATOM 753 C C . VAL A 1 95 ? -11.005 -8.664 18.475 1.00 68.19 95 VAL A C 1
ATOM 755 O O . VAL A 1 95 ? -11.228 -7.561 18.974 1.00 68.19 95 VAL A O 1
ATOM 758 N N . GLN A 1 96 ? -10.488 -9.650 19.204 1.00 66.44 96 GLN A N 1
ATOM 759 C CA . GLN A 1 96 ? -10.213 -9.523 20.634 1.00 66.44 96 GLN A CA 1
ATOM 760 C C . GLN A 1 96 ? -9.084 -8.518 20.921 1.00 66.44 96 GLN A C 1
ATOM 762 O O . GLN A 1 96 ? -9.151 -7.768 21.895 1.00 66.44 96 GLN A O 1
ATOM 767 N N . SER A 1 97 ? -8.093 -8.424 20.027 1.00 63.91 97 SER A N 1
ATOM 768 C CA . SER A 1 97 ? -7.017 -7.424 20.106 1.00 63.91 97 SER A CA 1
ATOM 769 C C . SER A 1 97 ? -7.511 -5.988 19.865 1.00 63.91 97 SER A C 1
ATOM 771 O O . SER A 1 97 ? -6.897 -5.035 20.351 1.00 63.91 97 SER A O 1
ATOM 773 N N . LEU A 1 98 ? -8.642 -5.822 19.166 1.00 66.38 98 LEU A N 1
ATOM 774 C CA . LEU A 1 98 ? -9.269 -4.528 18.875 1.00 66.38 98 LEU A CA 1
ATOM 775 C C . LEU A 1 98 ? -10.089 -3.962 20.043 1.00 66.38 98 LEU A C 1
ATOM 777 O O . LEU A 1 98 ? -10.250 -2.747 20.128 1.00 66.38 98 LEU A O 1
ATOM 781 N N . ARG A 1 99 ? -10.543 -4.805 20.982 1.00 65.81 99 ARG A N 1
ATOM 782 C CA . ARG A 1 99 ? -11.317 -4.374 22.166 1.00 65.81 99 ARG A CA 1
ATOM 783 C C . 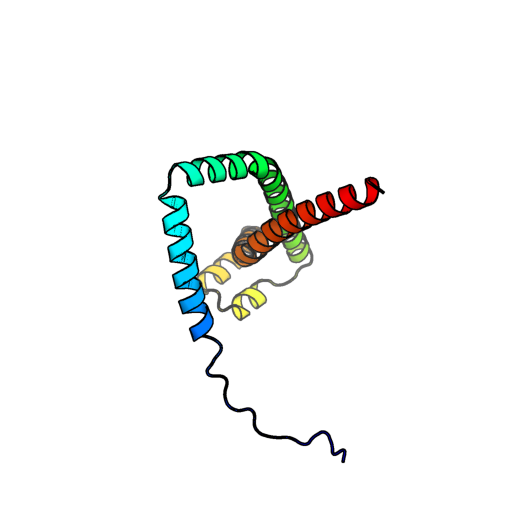ARG A 1 99 ? -10.520 -3.544 23.174 1.00 65.81 99 ARG A C 1
ATOM 785 O O . ARG A 1 99 ? -11.115 -2.856 23.998 1.00 65.81 99 ARG A O 1
ATOM 792 N N . ASN A 1 100 ? -9.190 -3.581 23.126 1.00 71.50 100 ASN A N 1
ATOM 793 C CA . ASN A 1 100 ? -8.359 -2.749 23.993 1.00 71.50 100 ASN A CA 1
ATOM 794 C C . ASN A 1 100 ? -8.408 -1.284 23.519 1.00 71.50 100 ASN A C 1
ATOM 796 O O . ASN A 1 100 ? -7.907 -1.001 22.439 1.00 71.50 100 ASN A O 1
ATOM 800 N N . PRO A 1 101 ? -8.905 -0.307 24.295 1.00 60.59 101 PRO A N 1
ATOM 801 C CA . PRO A 1 101 ? -9.193 1.044 23.790 1.00 60.59 101 PRO A CA 1
ATOM 802 C C . PRO A 1 101 ? -7.959 1.828 23.305 1.00 60.59 101 PRO A C 1
ATOM 804 O O . PRO A 1 101 ? -8.041 2.585 22.342 1.00 60.59 101 PRO A O 1
ATOM 807 N N . LYS A 1 102 ? -6.786 1.634 23.928 1.00 59.62 102 LYS A N 1
ATOM 808 C CA . LYS A 1 102 ? -5.532 2.301 23.513 1.00 59.62 102 LYS A CA 1
ATOM 809 C C . LYS A 1 102 ? -4.821 1.587 22.363 1.00 59.62 102 LYS A C 1
ATOM 811 O O . LYS A 1 102 ? -4.241 2.234 21.496 1.00 59.62 102 LYS A O 1
ATOM 816 N N . LEU A 1 103 ? -4.861 0.257 22.355 1.00 59.28 103 LEU A N 1
ATOM 817 C CA . LEU A 1 103 ? -4.184 -0.561 21.348 1.00 59.28 103 LEU A CA 1
ATOM 818 C C . LEU A 1 103 ? -5.065 -0.798 20.120 1.00 59.28 103 LEU A C 1
ATOM 820 O O . LEU A 1 103 ? -4.534 -0.988 19.035 1.00 59.28 103 LEU A O 1
ATOM 824 N N . GLY A 1 104 ? -6.385 -0.721 20.256 1.00 69.31 104 GLY A N 1
ATOM 825 C CA . GLY A 1 104 ? -7.365 -1.062 19.232 1.00 69.31 104 GLY A CA 1
ATOM 826 C C . GLY A 1 104 ? -7.300 -0.129 18.036 1.00 69.31 104 GLY A C 1
ATOM 827 O O . GLY A 1 104 ? -7.268 -0.606 16.910 1.00 69.31 104 GLY A O 1
ATOM 828 N N . LYS A 1 105 ? -7.139 1.184 18.249 1.00 71.12 105 LYS A N 1
ATOM 829 C CA . LYS A 1 105 ? -6.991 2.150 17.146 1.00 71.12 105 LYS A CA 1
ATOM 830 C C . LYS A 1 105 ? -5.735 1.885 16.315 1.00 71.12 105 LYS A C 1
ATOM 832 O O . LYS A 1 105 ? -5.813 1.793 15.097 1.00 71.12 105 LYS A O 1
ATOM 837 N N . ILE A 1 106 ? -4.581 1.719 16.957 1.00 73.62 106 ILE A N 1
ATOM 838 C CA . ILE A 1 106 ? -3.308 1.485 16.253 1.00 73.62 106 ILE A CA 1
ATOM 839 C C . ILE A 1 106 ? -3.298 0.092 15.609 1.00 73.62 106 ILE A C 1
ATOM 841 O O . ILE A 1 106 ? -2.900 -0.061 14.457 1.00 73.62 106 ILE A O 1
ATOM 845 N N . THR A 1 107 ? -3.795 -0.917 16.320 1.00 77.94 107 THR A N 1
ATOM 846 C CA . THR A 1 107 ? -3.890 -2.297 15.830 1.00 77.94 107 THR A CA 1
ATOM 847 C C . THR A 1 107 ? -4.853 -2.394 14.647 1.00 77.94 107 THR A C 1
ATOM 849 O O . THR A 1 107 ? -4.494 -3.008 13.645 1.00 77.94 107 THR A O 1
ATOM 852 N N . ALA A 1 108 ? -5.998 -1.702 14.684 1.00 77.75 108 ALA A N 1
ATOM 853 C CA . ALA A 1 108 ? -6.926 -1.581 13.557 1.00 77.75 108 ALA A CA 1
ATOM 854 C C . ALA A 1 108 ? -6.235 -1.006 12.323 1.00 77.75 108 ALA A C 1
ATOM 856 O O . ALA A 1 108 ? -6.284 -1.619 11.258 1.00 77.75 108 ALA A O 1
ATOM 857 N N . ILE A 1 109 ? -5.527 0.123 12.474 1.00 79.19 109 ILE A N 1
ATOM 858 C CA . ILE A 1 109 ? -4.764 0.738 11.376 1.00 79.19 109 ILE A CA 1
ATOM 859 C C . ILE A 1 109 ? -3.789 -0.282 10.787 1.00 79.19 109 ILE A C 1
ATOM 861 O O . ILE A 1 109 ? -3.745 -0.468 9.574 1.00 79.19 109 ILE A O 1
ATOM 865 N N . LEU A 1 110 ? -3.021 -0.974 11.627 1.00 79.38 110 LEU A N 1
ATOM 866 C CA . LEU A 1 110 ? -1.995 -1.913 11.175 1.00 79.38 110 LEU A CA 1
ATOM 867 C C . LEU A 1 110 ? -2.576 -3.150 10.478 1.00 79.38 110 LEU A C 1
ATOM 869 O O . LEU A 1 110 ? -2.020 -3.597 9.473 1.00 79.38 110 LEU A O 1
ATOM 873 N N . ILE A 1 111 ? -3.690 -3.694 10.970 1.00 82.31 111 ILE A N 1
ATOM 874 C CA . ILE A 1 111 ? -4.393 -4.821 10.342 1.00 82.31 111 ILE A CA 1
ATOM 875 C C . ILE A 1 111 ? -4.949 -4.401 8.981 1.00 82.31 111 ILE A C 1
ATOM 877 O O . ILE A 1 111 ? -4.742 -5.100 7.987 1.00 82.31 111 ILE A O 1
ATOM 881 N N . LEU A 1 112 ? -5.583 -3.232 8.900 1.00 77.88 112 LEU A N 1
ATOM 882 C CA . LEU A 1 112 ? -6.127 -2.731 7.642 1.00 77.88 112 LEU A CA 1
ATOM 883 C C . LEU A 1 112 ? -5.038 -2.408 6.623 1.00 77.88 112 LEU A C 1
ATOM 885 O O . LEU A 1 112 ? -5.192 -2.724 5.443 1.00 77.88 112 LEU A O 1
ATOM 889 N N . VAL A 1 113 ? -3.909 -1.855 7.066 1.00 80.81 113 VAL A N 1
ATOM 890 C CA . VAL A 1 113 ? -2.729 -1.621 6.222 1.00 80.81 113 VAL A CA 1
ATOM 891 C C . VAL A 1 113 ? -2.141 -2.944 5.703 1.00 80.81 113 VAL A C 1
ATOM 893 O O . VAL A 1 113 ? -1.640 -3.005 4.575 1.00 80.81 113 VAL A O 1
ATOM 896 N N . LYS A 1 114 ? -2.230 -4.038 6.471 1.00 81.81 114 LYS A N 1
ATOM 897 C CA . LYS A 1 114 ? -1.864 -5.380 5.988 1.00 81.81 114 LYS A CA 1
ATOM 898 C C . LYS A 1 114 ? -2.843 -5.887 4.927 1.00 81.81 114 LYS A C 1
ATOM 900 O O . LYS A 1 114 ? -2.393 -6.318 3.869 1.00 81.81 114 LYS A O 1
ATOM 905 N N . LEU A 1 115 ? -4.150 -5.754 5.141 1.00 80.06 115 LEU A N 1
ATOM 906 C CA . LEU A 1 115 ? -5.183 -6.143 4.169 1.00 80.06 115 LEU A CA 1
ATOM 907 C C . LEU A 1 115 ? -5.123 -5.347 2.860 1.00 80.06 115 LEU A C 1
ATOM 909 O O . LEU A 1 115 ? -5.314 -5.900 1.781 1.00 80.06 115 LEU A O 1
ATOM 913 N N . THR A 1 116 ? -4.776 -4.065 2.927 1.00 81.00 116 THR A N 1
ATOM 914 C CA . THR A 1 116 ? -4.593 -3.227 1.733 1.00 81.00 116 THR A CA 1
ATOM 915 C C . THR A 1 116 ? -3.250 -3.415 1.042 1.00 81.00 116 THR A C 1
ATOM 917 O O . THR A 1 116 ? -3.027 -2.834 -0.018 1.00 81.00 116 THR A O 1
ATOM 920 N N . SER A 1 117 ? -2.347 -4.246 1.564 1.00 80.88 117 SER A N 1
ATOM 921 C CA . SER A 1 117 ? -1.032 -4.466 0.956 1.00 80.88 117 SER A CA 1
ATOM 922 C C . SER A 1 117 ? -1.075 -4.868 -0.530 1.00 80.88 117 SER A C 1
ATOM 924 O O . SER A 1 117 ? -0.377 -4.208 -1.301 1.00 80.88 117 SER A O 1
ATOM 926 N N . PRO A 1 118 ? -1.874 -5.849 -0.999 1.00 82.75 118 PRO A N 1
ATOM 927 C CA . PRO A 1 118 ? -1.953 -6.168 -2.431 1.00 82.75 118 PRO A CA 1
ATOM 928 C C . PRO A 1 118 ? -2.458 -4.990 -3.279 1.00 82.75 118 PRO A C 1
ATOM 930 O O . PRO A 1 118 ? -1.888 -4.694 -4.329 1.00 82.75 118 PRO A O 1
ATOM 933 N N . VAL A 1 119 ? -3.467 -4.263 -2.791 1.00 85.75 119 VAL A N 1
ATOM 934 C CA . VAL A 1 119 ? -4.012 -3.065 -3.454 1.00 85.75 119 VAL A CA 1
ATOM 935 C C . VAL A 1 119 ? -2.952 -1.966 -3.548 1.00 85.75 119 VAL A C 1
ATOM 937 O O . VAL A 1 119 ? -2.786 -1.335 -4.589 1.00 85.75 119 VAL A O 1
ATOM 940 N N . ARG A 1 120 ? -2.166 -1.787 -2.487 1.00 79.25 120 ARG A N 1
ATOM 941 C CA . ARG A 1 120 ? -1.076 -0.815 -2.414 1.00 79.25 120 ARG A CA 1
ATOM 942 C C . ARG A 1 120 ? 0.039 -1.117 -3.415 1.00 79.25 120 ARG A C 1
ATOM 944 O O . ARG A 1 120 ? 0.492 -0.210 -4.104 1.00 79.25 120 ARG A O 1
ATOM 951 N N . TRP A 1 121 ? 0.468 -2.377 -3.517 1.00 83.50 121 TRP A N 1
ATOM 952 C CA . TRP A 1 121 ? 1.465 -2.800 -4.509 1.00 83.50 121 TRP A CA 1
ATOM 953 C C . TRP A 1 121 ? 0.969 -2.568 -5.940 1.00 83.50 121 TRP A C 1
ATOM 955 O O . TRP A 1 121 ? 1.728 -2.079 -6.777 1.00 83.50 121 TRP A O 1
ATOM 965 N N . LEU A 1 122 ? -0.312 -2.848 -6.207 1.00 90.06 122 LEU A N 1
ATOM 966 C CA . LEU A 1 122 ? -0.934 -2.565 -7.500 1.00 90.06 122 LEU A CA 1
ATOM 967 C C . LEU A 1 122 ? -0.922 -1.072 -7.812 1.00 90.06 122 LEU A C 1
ATOM 969 O O . LEU A 1 122 ? -0.484 -0.708 -8.898 1.00 90.06 122 LEU A O 1
ATOM 973 N N . ILE A 1 123 ? -1.332 -0.230 -6.860 1.00 87.69 123 ILE A N 1
ATOM 974 C CA . ILE A 1 123 ? -1.320 1.233 -6.985 1.00 87.69 123 ILE A CA 1
ATOM 975 C C . ILE A 1 123 ? 0.082 1.768 -7.268 1.00 87.69 123 ILE A C 1
ATOM 977 O O . ILE A 1 123 ? 0.242 2.579 -8.179 1.00 87.69 123 ILE A O 1
ATOM 981 N N . SER A 1 124 ? 1.111 1.309 -6.551 1.00 86.31 124 SER A N 1
ATOM 982 C CA . SER A 1 124 ? 2.490 1.740 -6.812 1.00 86.31 124 SER A CA 1
ATOM 983 C C . SER A 1 124 ? 2.913 1.387 -8.239 1.00 86.31 124 SER A C 1
ATOM 985 O O . SER A 1 124 ? 3.404 2.245 -8.971 1.00 86.31 124 SER A O 1
ATOM 987 N N . ILE A 1 125 ? 2.661 0.147 -8.672 1.00 85.94 125 ILE A N 1
ATOM 988 C CA . ILE A 1 125 ? 3.029 -0.329 -10.012 1.00 85.94 125 ILE A CA 1
ATOM 989 C C . ILE A 1 125 ? 2.261 0.429 -11.103 1.00 85.94 125 ILE A C 1
ATOM 991 O O . ILE A 1 125 ? 2.869 0.896 -12.070 1.00 85.94 125 ILE A O 1
ATOM 995 N N . THR A 1 126 ? 0.942 0.594 -10.969 1.00 86.75 126 THR A N 1
ATOM 996 C CA . THR A 1 126 ? 0.131 1.336 -11.947 1.00 86.75 126 THR A CA 1
ATOM 997 C C . THR A 1 126 ? 0.528 2.801 -12.002 1.00 86.75 126 THR A C 1
ATOM 999 O O . THR A 1 126 ? 0.628 3.350 -13.101 1.00 86.75 126 THR A O 1
ATOM 1002 N N . THR A 1 127 ? 0.837 3.421 -10.863 1.00 86.50 127 THR A N 1
ATOM 1003 C CA . THR A 1 127 ? 1.318 4.807 -10.805 1.00 86.50 127 THR A CA 1
ATOM 1004 C C . THR A 1 127 ? 2.635 4.953 -11.560 1.00 86.50 127 THR A C 1
ATOM 1006 O O . THR A 1 127 ? 2.742 5.813 -12.434 1.00 86.50 127 THR A O 1
ATOM 1009 N N . THR A 1 128 ? 3.612 4.071 -11.323 1.00 84.75 128 THR A N 1
ATOM 1010 C CA . THR A 1 128 ? 4.896 4.099 -12.043 1.00 84.75 128 THR A CA 1
ATOM 1011 C C . THR A 1 128 ? 4.708 3.928 -13.556 1.00 84.75 128 THR A C 1
ATOM 1013 O O . THR A 1 128 ? 5.279 4.690 -14.337 1.00 84.75 128 THR A O 1
ATOM 1016 N N . ILE A 1 129 ? 3.869 2.984 -13.999 1.00 86.38 129 ILE A N 1
ATOM 1017 C CA . ILE A 1 129 ? 3.596 2.762 -15.433 1.00 86.38 129 ILE A CA 1
ATOM 1018 C C . ILE A 1 129 ? 2.928 3.990 -16.063 1.00 86.38 129 ILE A C 1
ATOM 1020 O O . ILE A 1 129 ? 3.288 4.400 -17.170 1.00 86.38 129 ILE A O 1
ATOM 1024 N N . THR A 1 130 ? 1.953 4.573 -15.369 1.00 85.94 130 THR A N 1
ATOM 1025 C CA . THR A 1 130 ? 1.194 5.729 -15.860 1.00 85.94 130 THR A CA 1
ATOM 1026 C C . THR A 1 130 ? 2.087 6.956 -15.969 1.00 85.94 130 THR A C 1
ATOM 1028 O O . THR A 1 130 ? 2.033 7.653 -16.980 1.00 85.94 130 THR A O 1
ATOM 1031 N N . LEU A 1 131 ? 2.982 7.170 -15.001 1.00 86.19 131 LEU A N 1
ATOM 1032 C CA . LEU A 1 131 ? 3.929 8.283 -15.007 1.00 86.19 131 LEU A CA 1
ATOM 1033 C C . LEU A 1 131 ? 4.901 8.202 -16.193 1.00 86.19 131 LEU A C 1
ATOM 1035 O O . LEU A 1 131 ? 5.098 9.187 -16.903 1.00 86.19 131 LEU A O 1
ATOM 1039 N N . ILE A 1 132 ? 5.445 7.013 -16.475 1.00 84.81 132 ILE A N 1
ATOM 1040 C CA . ILE A 1 132 ? 6.327 6.787 -17.632 1.00 84.81 132 ILE A CA 1
ATOM 1041 C C . ILE A 1 132 ? 5.573 7.034 -18.946 1.00 84.81 132 ILE A C 1
ATOM 1043 O O . ILE A 1 132 ? 6.092 7.686 -19.858 1.00 84.81 132 ILE A O 1
ATOM 1047 N N . LYS A 1 133 ? 4.333 6.536 -19.057 1.00 84.88 133 LYS A N 1
ATOM 1048 C CA . LYS A 1 133 ? 3.484 6.768 -20.235 1.00 84.88 133 LYS A CA 1
ATOM 1049 C C . LYS A 1 133 ? 3.174 8.250 -20.426 1.00 84.88 133 LYS A C 1
ATOM 1051 O O . LYS A 1 133 ? 3.262 8.735 -21.553 1.00 84.88 133 LYS A O 1
ATOM 1056 N N . LEU A 1 134 ? 2.856 8.961 -19.347 1.00 88.75 134 LEU A N 1
ATOM 1057 C CA . LEU A 1 134 ? 2.569 10.391 -19.364 1.00 88.75 134 LEU A CA 1
ATOM 1058 C C . LEU A 1 134 ? 3.793 11.196 -19.801 1.00 88.75 134 LEU A C 1
ATOM 1060 O O . LEU A 1 134 ? 3.669 12.042 -20.682 1.00 88.75 134 LEU A O 1
ATOM 1064 N N . TYR A 1 135 ? 4.972 10.898 -19.252 1.00 84.94 135 TYR A N 1
ATOM 1065 C CA . TYR A 1 135 ? 6.221 11.551 -19.640 1.00 84.94 135 TYR A CA 1
ATOM 1066 C C . TYR A 1 135 ? 6.511 11.359 -21.135 1.00 84.94 135 TYR A C 1
ATOM 1068 O O . TYR A 1 135 ? 6.709 12.328 -21.867 1.00 84.94 135 TYR A O 1
ATOM 1076 N N . LYS A 1 136 ? 6.415 10.119 -21.634 1.00 84.62 136 LYS A N 1
ATOM 1077 C CA . LYS A 1 136 ? 6.606 9.813 -23.061 1.00 84.62 136 LYS A CA 1
ATOM 1078 C C . LYS A 1 136 ? 5.580 10.519 -23.955 1.00 84.62 136 LYS A C 1
ATOM 1080 O O . LYS A 1 136 ? 5.931 11.008 -25.028 1.00 84.62 136 LYS A O 1
ATOM 1085 N N . TRP A 1 137 ? 4.319 10.571 -23.529 1.00 88.38 137 TRP A N 1
ATOM 1086 C CA . TRP A 1 137 ? 3.262 11.286 -24.244 1.00 88.38 137 TRP A CA 1
ATOM 1087 C C . TRP A 1 137 ? 3.514 12.800 -24.273 1.00 88.38 137 TRP A C 1
ATOM 1089 O O . TRP A 1 137 ? 3.396 13.414 -25.333 1.00 88.38 137 TRP A O 1
ATOM 1099 N N . ARG A 1 138 ? 3.941 13.389 -23.148 1.00 86.56 138 ARG A N 1
ATOM 1100 C CA . ARG A 1 138 ? 4.283 14.813 -23.024 1.00 86.56 138 ARG A CA 1
ATOM 1101 C C . ARG A 1 138 ? 5.449 15.184 -23.944 1.00 86.56 138 ARG A C 1
ATOM 1103 O O . ARG A 1 138 ? 5.329 16.154 -24.685 1.00 86.56 138 ARG A O 1
ATOM 1110 N N . CYS A 1 139 ? 6.514 14.378 -23.985 1.00 80.19 139 CYS A N 1
ATOM 1111 C CA . CYS A 1 139 ? 7.650 14.589 -24.894 1.00 80.19 139 CYS A CA 1
ATOM 1112 C C . CYS A 1 139 ? 7.252 14.515 -26.375 1.00 80.19 139 CYS A C 1
ATOM 1114 O O . CYS A 1 139 ? 7.738 15.305 -27.176 1.00 80.19 139 CYS A O 1
ATOM 1116 N N . ARG A 1 140 ? 6.342 13.608 -26.756 1.00 84.88 140 ARG A N 1
ATOM 1117 C CA . ARG A 1 140 ? 5.862 13.512 -28.146 1.00 84.88 140 ARG A CA 1
ATOM 1118 C C . ARG A 1 140 ? 5.045 14.738 -28.573 1.00 84.88 140 ARG A C 1
ATOM 1120 O O . ARG A 1 140 ? 5.035 15.059 -29.755 1.00 84.88 140 ARG A O 1
ATOM 1127 N N . ARG A 1 141 ? 4.365 15.408 -27.638 1.00 82.19 141 ARG A N 1
ATOM 1128 C CA . ARG A 1 141 ? 3.564 16.606 -27.926 1.00 82.19 141 ARG A CA 1
ATOM 1129 C C . ARG A 1 141 ? 4.406 17.874 -28.082 1.00 82.19 141 ARG A C 1
ATOM 1131 O O . ARG A 1 141 ? 3.992 18.745 -28.822 1.00 82.19 141 ARG A O 1
ATOM 1138 N N . ASN A 1 142 ? 5.552 17.949 -27.401 1.00 78.31 142 ASN A N 1
ATOM 1139 C CA . ASN A 1 142 ? 6.459 19.107 -27.423 1.00 78.31 142 ASN A CA 1
ATOM 1140 C C . ASN A 1 142 ? 7.488 19.081 -28.572 1.00 78.31 142 ASN A C 1
ATOM 1142 O O . ASN A 1 142 ? 8.261 20.019 -28.704 1.00 78.31 142 ASN A O 1
ATOM 1146 N N . ASN A 1 143 ? 7.539 17.991 -29.346 1.00 68.94 143 ASN A N 1
ATOM 1147 C CA . ASN A 1 143 ? 8.408 17.814 -30.521 1.00 68.94 143 ASN A CA 1
ATOM 1148 C C . ASN A 1 143 ? 7.641 18.012 -31.852 1.00 68.94 143 ASN A C 1
ATOM 1150 O O . ASN A 1 143 ? 8.092 17.556 -32.902 1.00 68.94 143 ASN A O 1
ATOM 1154 N N . LYS A 1 144 ? 6.453 18.621 -31.789 1.00 53.31 144 LYS A N 1
ATOM 1155 C CA . LYS A 1 144 ? 5.675 19.159 -32.910 1.00 53.31 144 LYS A CA 1
ATOM 1156 C C . LYS A 1 144 ? 5.533 20.656 -32.695 1.00 53.31 144 LYS A C 1
ATOM 1158 O O . LYS A 1 144 ? 5.480 21.359 -33.720 1.00 53.31 144 LYS A O 1
#

Organism: Popillia japonica (NCBI:txid7064)

InterPro domains:
  IPR009688 Protein FAM210A/B-like domain [PF06916] (44-128)
  IPR045866 Protein FAM210A/B-like [PTHR21377] (33-134)

Sequence (144 aa):
MVFQRSPYPGFPQINVAVQKSDTVQKTKWKGIKETVNNPAKMSSAKKIIKNYSYVFIPIHLAVTGLTALFFNYYISNGIDFTSILEHMHASDSIVQSLRNPKLGKITAILILVKLTSPVRWLISITTTITLIKLYKWRCRRNNK

Secondary structure (DSSP, 8-state):
----------PPP--SSSHHHHHHHHHHHHHHHHHHH-HHHHHHHHHHHHHHHHHHHHHHHHHHHHHHHHHHHHHHTT--HHHHHHHTT--HHHHHHHTSHHHHHHHHHHHHHHHTHHHHHHHHHHHHHHHHHHHHHHHHHTT-